Protein AF-A0A3C1EKN7-F1 (afdb_monomer)

Radius of gyration: 27.23 Å; Cα contacts (8 Å, |Δi|>4): 15; chains: 1; bounding box: 54×42×72 Å

pLDDT: mean 73.98, std 20.52, range [36.06, 96.88]

Solvent-accessible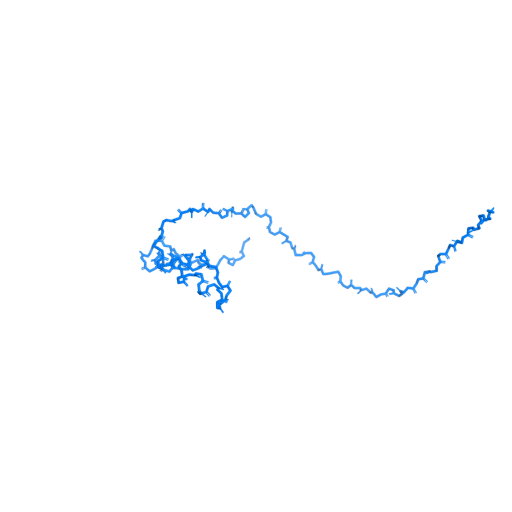 surface area (backbone atoms only — not comparable to full-atom values): 6170 Å² total; per-residue (Å²): 140,83,90,79,89,84,80,80,90,84,84,86,83,78,92,69,90,71,77,71,77,75,77,73,77,74,80,79,64,86,74,79,76,83,85,86,76,91,78,91,75,56,69,70,57,54,53,52,42,51,53,47,24,73,75,70,70,52,50,66,66,56,53,50,50,52,55,50,50,53,50,32,37,75,72,66,78,34,78,75,76,71,76,86,72,83,133

Mean predicted aligned error: 16.85 Å

Secondary structure (DSSP, 8-state):
-------------------PPP------S-PPPP--------HHHHHHHHHHHHHH---HHHHHHHHHHHHHHHTTSS---------

Sequence (87 aa):
MSKSKKSAKKSAATSAPTATPAAIPKSQGPIPKPIVRAIRVSQALLDAAKAYKKATGTSFYTLGFEAISDRLKREGYLKAAEAVAGA

Foldseek 3Di:
DDDDDDDDDDDDDDDDPPPDPPPDPPPPDPDPDDDDDDDDDDPVVVVVQVVVCVVPVDHPVNVVVVVVQVVCCVVVNDPPPPPPDDD

Structure (mmCIF, N/CA/C/O backbone):
data_AF-A0A3C1EKN7-F1
#
_entry.id   AF-A0A3C1EKN7-F1
#
loop_
_atom_site.group_PDB
_atom_site.id
_atom_site.type_symbol
_atom_site.label_atom_id
_atom_site.label_alt_id
_atom_site.label_comp_id
_atom_site.label_asym_id
_atom_site.label_entity_id
_atom_site.label_seq_id
_atom_site.pdbx_PDB_ins_code
_atom_site.Cartn_x
_atom_site.Cartn_y
_atom_site.Cartn_z
_atom_site.occupancy
_atom_site.B_iso_or_equiv
_atom_site.auth_seq_id
_atom_site.auth_comp_id
_atom_site.auth_asym_id
_atom_site.auth_atom_id
_atom_site.pdbx_PDB_model_num
ATOM 1 N N . MET A 1 1 ? 30.895 32.436 57.273 1.00 46.12 1 MET A N 1
ATOM 2 C CA . MET A 1 1 ? 31.201 32.051 55.878 1.00 46.12 1 MET A CA 1
ATOM 3 C C . MET A 1 1 ? 32.513 31.284 55.872 1.00 46.12 1 MET A C 1
ATOM 5 O O . MET A 1 1 ? 33.561 31.903 55.980 1.00 46.12 1 MET A O 1
ATOM 9 N N . SER A 1 2 ? 32.459 29.953 55.797 1.00 46.31 2 SER A N 1
ATOM 10 C CA . SER A 1 2 ? 33.650 29.096 55.841 1.00 46.31 2 SER A CA 1
ATOM 11 C C . SER A 1 2 ? 33.686 28.229 54.587 1.00 46.31 2 SER A C 1
ATOM 13 O O . SER A 1 2 ? 32.856 27.342 54.411 1.00 46.31 2 SER A O 1
ATOM 15 N N . LYS A 1 3 ? 34.631 28.527 53.691 1.00 47.78 3 LYS A N 1
ATOM 16 C CA . LYS A 1 3 ? 35.010 27.668 52.564 1.00 47.78 3 LYS A CA 1
ATOM 17 C C . LYS A 1 3 ? 35.772 26.465 53.119 1.00 47.78 3 LYS A C 1
ATOM 19 O O . LYS A 1 3 ? 36.747 26.663 53.835 1.00 47.78 3 LYS A O 1
ATOM 24 N N . SER A 1 4 ? 35.409 25.245 52.725 1.00 53.56 4 SER A N 1
ATOM 25 C CA . SER A 1 4 ? 36.343 24.120 52.790 1.00 53.56 4 SER A CA 1
ATOM 26 C C . SER A 1 4 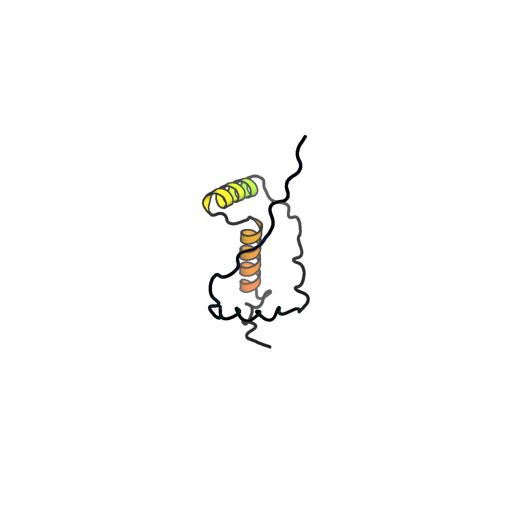? 36.158 23.182 51.601 1.00 53.56 4 SER A C 1
ATOM 28 O O . SER A 1 4 ? 35.056 22.742 51.280 1.00 53.56 4 SER A O 1
ATOM 30 N N . LYS A 1 5 ? 37.279 22.969 50.912 1.00 51.56 5 LYS A N 1
ATOM 31 C CA . LYS A 1 5 ? 37.478 22.145 49.720 1.00 51.56 5 LYS A CA 1
ATOM 32 C C . LYS A 1 5 ? 37.360 20.670 50.116 1.00 51.56 5 LYS A C 1
ATOM 34 O O . LYS A 1 5 ? 38.056 20.255 51.038 1.00 51.56 5 LYS A O 1
ATOM 39 N N . LYS A 1 6 ? 36.584 19.860 49.387 1.00 53.09 6 LYS A N 1
ATOM 40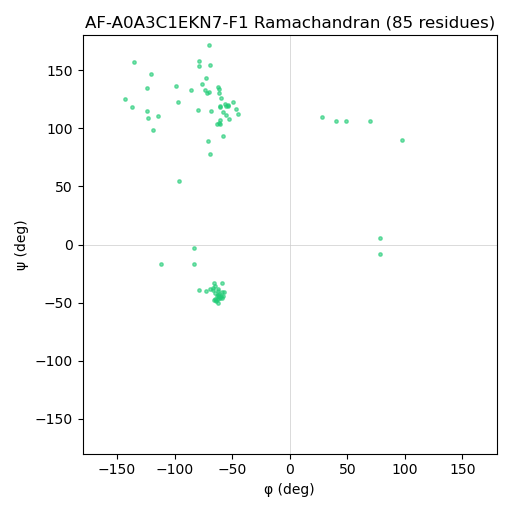 C CA . LYS A 1 6 ? 36.716 18.395 49.446 1.00 53.09 6 LYS A CA 1
ATOM 41 C C . LYS A 1 6 ? 37.190 17.865 48.101 1.00 53.09 6 LYS A C 1
ATOM 43 O O . LYS A 1 6 ? 36.516 17.963 47.082 1.00 53.09 6 LYS A O 1
ATOM 48 N N . SER A 1 7 ? 38.423 17.396 48.147 1.00 49.44 7 SER A N 1
ATOM 49 C CA . SER A 1 7 ? 39.226 16.808 47.096 1.00 49.44 7 SER A CA 1
ATOM 50 C C . SER A 1 7 ? 38.857 15.344 46.825 1.00 49.44 7 SER A C 1
ATOM 52 O O . SER A 1 7 ? 38.373 14.630 47.697 1.00 49.44 7 SER A O 1
ATOM 54 N N . ALA A 1 8 ? 39.214 14.933 45.606 1.00 46.91 8 ALA A N 1
ATOM 55 C CA . ALA A 1 8 ? 39.797 13.643 45.232 1.00 46.91 8 ALA A CA 1
ATOM 56 C C . ALA A 1 8 ? 38.945 12.356 45.299 1.0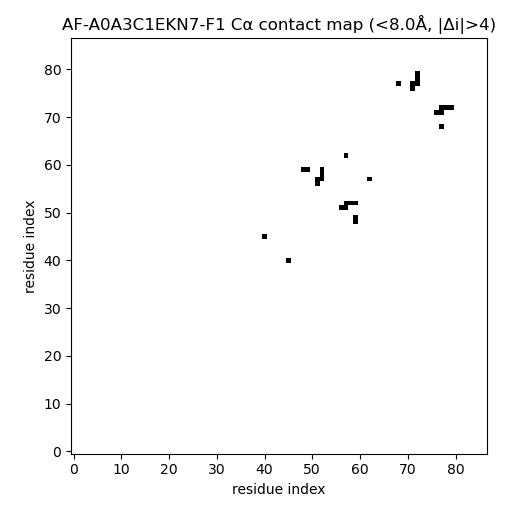0 46.91 8 ALA A C 1
ATOM 58 O O . ALA A 1 8 ? 38.763 11.730 46.336 1.00 46.91 8 ALA A O 1
ATOM 59 N N . LYS A 1 9 ? 38.575 11.898 44.094 1.00 46.81 9 LYS A N 1
ATOM 60 C CA . LYS A 1 9 ? 39.204 10.758 43.391 1.00 46.81 9 LYS A CA 1
ATOM 61 C C . LYS A 1 9 ? 39.400 9.484 44.229 1.00 46.81 9 LYS A C 1
ATOM 63 O O . LYS A 1 9 ? 40.380 9.364 44.959 1.00 46.81 9 LYS A O 1
ATOM 68 N N . LYS A 1 10 ? 38.575 8.465 43.963 1.00 45.56 10 LYS A N 1
ATOM 69 C CA . LYS A 1 10 ? 38.994 7.065 44.097 1.00 45.56 10 LYS A CA 1
ATOM 70 C C . LYS A 1 10 ? 38.493 6.240 42.914 1.00 45.56 10 LYS A C 1
ATOM 72 O O . LYS A 1 10 ? 37.303 6.180 42.629 1.00 45.56 10 LYS A O 1
ATOM 77 N N . SER A 1 11 ? 39.477 5.706 42.206 1.00 46.84 11 SER A N 1
ATOM 78 C CA . SER A 1 11 ? 39.404 4.871 41.019 1.00 46.84 11 SER A CA 1
ATOM 79 C C . SER A 1 11 ? 38.856 3.469 41.301 1.00 46.84 11 SER A C 1
ATOM 81 O O . SER A 1 11 ? 38.840 3.025 42.447 1.00 46.84 11 SER A O 1
ATOM 83 N N . ALA A 1 12 ? 38.618 2.768 40.189 1.00 44.94 12 ALA A N 1
ATOM 84 C CA . ALA A 1 12 ? 38.722 1.321 39.994 1.00 44.94 12 ALA A CA 1
ATOM 85 C C . ALA A 1 12 ? 37.419 0.516 40.104 1.00 44.94 12 ALA A C 1
ATOM 87 O O . ALA A 1 12 ? 37.094 -0.054 41.139 1.00 44.94 12 ALA A O 1
ATOM 88 N N . ALA A 1 13 ? 36.753 0.375 38.956 1.00 46.41 13 ALA A N 1
ATOM 89 C CA . ALA A 1 13 ? 36.036 -0.844 38.607 1.00 46.41 13 ALA A CA 1
ATOM 90 C C . ALA A 1 13 ? 36.667 -1.403 37.322 1.00 46.41 13 ALA A C 1
ATOM 92 O O . ALA A 1 13 ? 36.470 -0.884 36.229 1.00 46.41 13 ALA A O 1
ATOM 93 N N . THR A 1 14 ? 37.540 -2.379 37.552 1.00 46.72 14 THR A N 1
ATOM 94 C CA . THR A 1 14 ? 37.838 -3.575 36.758 1.00 46.72 14 THR A CA 1
ATOM 95 C C . THR A 1 14 ? 37.608 -3.514 35.248 1.00 46.72 14 THR A C 1
ATOM 97 O O . THR A 1 14 ? 36.489 -3.581 34.746 1.00 46.72 14 THR A O 1
ATOM 100 N N . SER A 1 15 ? 38.729 -3.512 34.534 1.00 47.44 15 SER A N 1
ATOM 101 C CA . SER A 1 15 ? 38.871 -3.800 33.113 1.00 47.44 15 SER A CA 1
ATOM 102 C C . SER A 1 15 ? 38.391 -5.224 32.804 1.00 47.44 15 SER A C 1
ATOM 104 O O . SER A 1 15 ? 39.079 -6.196 33.105 1.00 47.44 15 SER A O 1
ATOM 106 N N . ALA A 1 16 ? 37.231 -5.351 32.167 1.00 53.62 16 ALA A N 1
ATOM 107 C CA . ALA A 1 16 ? 36.946 -6.470 31.276 1.00 53.62 16 ALA A CA 1
ATOM 108 C C . ALA A 1 16 ? 37.194 -5.974 29.841 1.00 53.62 16 ALA A C 1
ATOM 110 O O . ALA A 1 16 ? 36.792 -4.846 29.532 1.00 53.62 16 ALA A O 1
ATOM 111 N N . PRO A 1 17 ? 37.853 -6.740 28.954 1.00 46.97 17 PRO A N 1
ATOM 112 C CA . PRO A 1 17 ? 37.922 -6.374 27.550 1.00 46.97 17 PRO A CA 1
ATOM 113 C C . PRO A 1 17 ? 36.527 -6.585 26.959 1.00 46.97 17 PRO A C 1
ATOM 115 O O . PRO A 1 17 ? 36.183 -7.670 26.496 1.00 46.97 17 PRO A O 1
ATOM 118 N N . THR A 1 18 ? 35.688 -5.553 27.020 1.00 46.69 18 THR A N 1
ATOM 119 C CA . THR A 1 18 ? 34.453 -5.508 26.243 1.00 46.69 18 THR A CA 1
ATOM 120 C C . THR A 1 18 ? 34.882 -5.503 24.787 1.00 46.69 18 THR A C 1
ATOM 122 O O . THR A 1 18 ? 35.396 -4.496 24.297 1.00 46.69 18 THR A O 1
ATOM 125 N N . ALA A 1 19 ? 34.735 -6.655 24.127 1.00 57.06 19 ALA A N 1
ATOM 126 C CA . ALA A 1 19 ? 34.904 -6.792 22.693 1.00 57.06 19 ALA A CA 1
ATOM 127 C C . ALA A 1 19 ? 34.172 -5.625 22.029 1.00 57.06 19 ALA A C 1
ATOM 129 O O . ALA A 1 19 ? 32.955 -5.480 22.156 1.00 57.06 19 ALA A O 1
ATOM 130 N N . THR A 1 20 ? 34.944 -4.727 21.423 1.00 58.22 20 THR A N 1
ATOM 131 C CA . THR A 1 20 ? 34.410 -3.558 20.740 1.00 58.22 20 THR A CA 1
ATOM 132 C C . THR A 1 20 ? 33.513 -4.099 19.631 1.00 58.22 20 THR A C 1
ATOM 134 O O . THR A 1 20 ? 34.018 -4.859 18.802 1.00 58.22 20 THR A O 1
ATOM 137 N N . PRO A 1 21 ? 32.199 -3.805 19.610 1.00 55.75 21 PRO A N 1
ATOM 138 C CA . PRO A 1 21 ? 31.370 -4.230 18.497 1.00 55.75 21 PRO A CA 1
ATOM 139 C C . PRO A 1 21 ? 31.998 -3.657 17.231 1.00 55.75 21 PRO A C 1
ATOM 141 O O . PRO A 1 21 ? 32.224 -2.448 17.138 1.00 55.75 21 PRO A O 1
ATOM 144 N N . ALA A 1 22 ? 32.364 -4.553 16.311 1.00 55.00 22 ALA A N 1
ATOM 145 C CA . ALA A 1 22 ? 32.950 -4.193 15.036 1.00 55.00 22 ALA A CA 1
ATOM 146 C C . ALA A 1 22 ? 32.079 -3.102 14.410 1.00 55.00 22 ALA A C 1
ATOM 148 O O . ALA A 1 22 ? 30.866 -3.274 14.259 1.00 55.00 22 ALA A O 1
ATOM 149 N N . ALA A 1 23 ? 32.693 -1.955 14.120 1.00 58.50 23 ALA A N 1
ATOM 150 C CA . ALA A 1 23 ? 32.026 -0.874 13.426 1.00 58.50 23 ALA A CA 1
ATOM 151 C C . ALA A 1 23 ? 31.484 -1.445 12.114 1.00 58.50 23 ALA A C 1
ATOM 153 O O . ALA A 1 23 ? 32.255 -1.825 11.235 1.00 58.50 23 ALA A O 1
ATOM 154 N N . ILE A 1 24 ? 30.157 -1.544 12.014 1.00 60.69 24 ILE A N 1
ATOM 155 C CA . ILE A 1 24 ? 29.484 -1.907 10.772 1.00 60.69 24 ILE A CA 1
ATOM 156 C C . ILE A 1 24 ? 29.981 -0.887 9.744 1.00 60.69 24 ILE A C 1
ATOM 158 O O . ILE A 1 24 ? 29.799 0.317 9.979 1.00 60.69 24 ILE A O 1
ATOM 162 N N . PRO A 1 25 ? 30.647 -1.312 8.655 1.00 52.59 25 PRO A N 1
ATOM 163 C CA . PRO A 1 25 ? 31.047 -0.382 7.620 1.00 52.59 25 PRO A CA 1
ATOM 164 C C . PRO A 1 25 ? 29.767 0.288 7.137 1.00 52.59 25 PRO A C 1
ATOM 166 O O . PRO A 1 25 ? 28.856 -0.363 6.622 1.00 52.59 25 PRO A O 1
ATOM 169 N N . LYS A 1 26 ? 29.653 1.597 7.376 1.00 58.44 26 LYS A N 1
ATOM 170 C CA . LYS A 1 26 ? 28.597 2.389 6.764 1.00 58.44 26 LYS A CA 1
ATOM 171 C C . LYS A 1 26 ? 28.849 2.275 5.270 1.00 58.44 26 LYS A C 1
ATOM 173 O O . LYS A 1 26 ? 29.790 2.884 4.770 1.00 58.44 26 LYS A O 1
ATOM 178 N N . SER A 1 27 ? 28.038 1.477 4.583 1.00 53.72 27 SER A N 1
ATOM 179 C CA . SER A 1 27 ? 27.903 1.565 3.136 1.00 53.72 27 SER A CA 1
ATOM 180 C C . SER A 1 27 ? 27.445 2.993 2.840 1.00 53.72 27 SER A C 1
ATOM 182 O O . SER A 1 27 ? 26.278 3.345 2.993 1.00 53.72 27 SER A O 1
ATOM 184 N N . GLN A 1 28 ? 28.416 3.864 2.572 1.00 57.28 28 GLN A N 1
ATOM 185 C CA . GLN A 1 28 ? 28.224 5.264 2.217 1.00 57.28 28 GLN A CA 1
ATOM 186 C C . GLN A 1 28 ? 28.259 5.382 0.696 1.00 57.28 28 GLN A C 1
ATOM 188 O O . GLN A 1 28 ? 29.017 6.160 0.129 1.00 57.28 28 GLN A O 1
ATOM 193 N N . GLY A 1 29 ? 27.406 4.608 0.028 1.00 64.88 29 GLY A N 1
ATOM 194 C CA . GLY A 1 29 ? 26.820 5.096 -1.210 1.00 64.88 29 GLY A CA 1
ATOM 195 C C . GLY A 1 29 ? 25.787 6.172 -0.854 1.00 64.88 29 GLY A C 1
ATOM 196 O O . GLY A 1 29 ? 25.121 6.046 0.180 1.00 64.88 29 GLY A O 1
ATOM 197 N N . PRO A 1 30 ? 25.629 7.248 -1.642 1.00 67.38 30 PRO A N 1
ATOM 198 C CA . PRO A 1 30 ? 24.536 8.187 -1.435 1.00 67.38 30 PRO A CA 1
ATOM 199 C C . PRO A 1 30 ? 23.209 7.435 -1.587 1.00 67.38 30 PRO A C 1
ATOM 201 O O . PRO A 1 30 ? 22.791 7.114 -2.696 1.00 67.38 30 PRO A O 1
ATOM 204 N N . ILE A 1 31 ? 22.558 7.130 -0.461 1.00 68.88 31 ILE A N 1
ATOM 205 C CA . ILE A 1 31 ? 21.231 6.514 -0.455 1.00 68.88 31 ILE A CA 1
ATOM 206 C C . ILE A 1 31 ? 20.296 7.499 -1.166 1.00 68.88 31 ILE A C 1
ATOM 208 O O . ILE A 1 31 ? 20.160 8.640 -0.700 1.00 68.88 31 ILE A O 1
ATOM 212 N N . PRO A 1 32 ? 19.679 7.115 -2.298 1.00 75.69 32 PRO A N 1
ATOM 213 C CA . PRO A 1 32 ? 18.787 8.008 -3.013 1.00 75.69 32 PRO A CA 1
ATOM 214 C C . PRO A 1 32 ? 17.641 8.401 -2.083 1.00 75.69 32 PRO A C 1
ATOM 216 O O . PRO A 1 32 ? 16.979 7.554 -1.480 1.00 75.69 32 PRO A O 1
ATOM 219 N N . LYS A 1 33 ? 17.433 9.712 -1.928 1.00 81.06 33 LYS A N 1
ATOM 220 C CA . LYS A 1 33 ? 16.355 10.232 -1.086 1.00 81.06 33 LYS A CA 1
ATOM 221 C C . LYS A 1 33 ? 15.012 9.767 -1.660 1.00 81.06 33 LYS A C 1
ATOM 223 O O . LYS A 1 33 ? 14.817 9.873 -2.873 1.00 81.06 33 LYS A O 1
ATOM 228 N N . PRO A 1 34 ? 14.076 9.292 -0.821 1.00 79.56 34 PRO A N 1
ATOM 229 C CA . PRO A 1 34 ? 12.767 8.881 -1.300 1.00 79.56 34 PRO A CA 1
ATOM 230 C C . PRO A 1 34 ? 12.038 10.075 -1.926 1.00 79.56 34 PRO A C 1
ATOM 232 O O . PRO A 1 34 ? 12.001 11.170 -1.361 1.00 79.56 34 PRO A O 1
ATOM 235 N N . ILE A 1 35 ? 11.449 9.859 -3.102 1.00 85.69 35 ILE A N 1
ATOM 236 C CA . ILE A 1 35 ? 10.619 10.860 -3.773 1.00 85.69 35 ILE A CA 1
ATOM 237 C C . ILE A 1 35 ? 9.236 10.829 -3.122 1.00 85.69 35 ILE A C 1
ATOM 239 O O . ILE A 1 35 ? 8.515 9.840 -3.227 1.00 85.69 35 ILE A O 1
ATOM 243 N N . VAL A 1 36 ? 8.848 11.925 -2.471 1.00 85.94 36 VAL A N 1
ATOM 244 C CA . VAL A 1 36 ? 7.518 12.066 -1.866 1.00 85.94 36 VAL A CA 1
ATOM 245 C C . VAL A 1 36 ? 6.611 12.832 -2.824 1.00 85.94 36 VAL A C 1
ATOM 247 O O . VAL A 1 36 ? 6.917 13.955 -3.226 1.00 85.94 36 VAL A O 1
ATOM 250 N N . ARG A 1 37 ? 5.484 12.223 -3.202 1.00 85.94 37 ARG A N 1
ATOM 251 C CA . ARG A 1 37 ? 4.455 12.840 -4.048 1.00 85.94 37 ARG A CA 1
ATOM 252 C C . ARG A 1 37 ? 3.108 12.801 -3.339 1.00 85.94 37 ARG A C 1
ATOM 254 O O . ARG A 1 37 ? 2.724 11.775 -2.786 1.00 85.94 37 ARG A O 1
ATOM 261 N N . ALA A 1 38 ? 2.394 13.921 -3.377 1.00 89.31 38 ALA A N 1
ATOM 262 C CA . ALA A 1 38 ? 1.017 13.985 -2.911 1.00 89.31 38 ALA A CA 1
ATOM 263 C C . ALA A 1 38 ? 0.085 13.341 -3.946 1.00 89.31 38 ALA A C 1
ATOM 265 O O . ALA A 1 38 ? 0.232 13.575 -5.147 1.00 89.31 38 ALA A O 1
ATOM 266 N N . ILE A 1 39 ? -0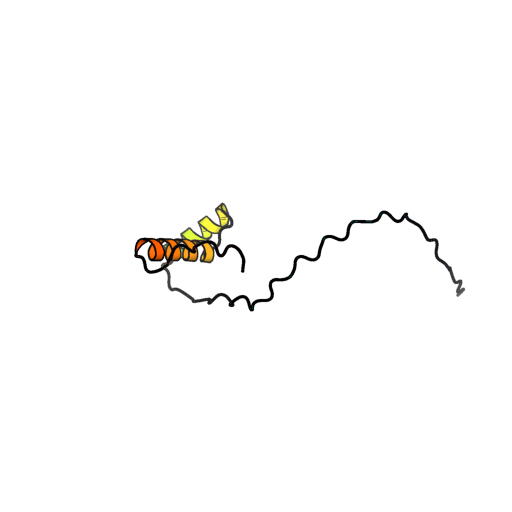.889 12.567 -3.470 1.00 87.94 39 ILE A N 1
ATOM 267 C CA . ILE A 1 39 ? -1.945 11.974 -4.293 1.00 87.94 39 ILE A CA 1
ATOM 268 C C . ILE A 1 39 ? -3.309 12.449 -3.802 1.00 87.94 39 ILE A C 1
ATOM 270 O O . ILE A 1 39 ? -3.511 12.678 -2.609 1.00 87.94 39 ILE A O 1
ATOM 274 N N . ARG A 1 40 ? -4.252 12.601 -4.731 1.00 93.44 40 ARG A N 1
ATOM 275 C CA . ARG A 1 40 ? -5.654 12.857 -4.398 1.00 93.44 40 ARG A CA 1
ATOM 276 C C . ARG A 1 40 ? -6.344 11.522 -4.159 1.00 93.44 40 ARG A C 1
ATOM 278 O O . ARG A 1 40 ? -6.196 10.606 -4.961 1.00 93.44 40 ARG A O 1
ATOM 285 N N . VAL A 1 41 ? -7.098 11.430 -3.073 1.00 93.12 41 VAL A N 1
ATOM 286 C CA . VAL A 1 41 ? -7.857 10.233 -2.699 1.00 93.12 41 VAL A CA 1
ATOM 287 C C . VAL A 1 41 ? -9.260 10.625 -2.268 1.00 93.12 41 VAL A C 1
ATOM 289 O O . VAL A 1 41 ? -9.493 11.766 -1.86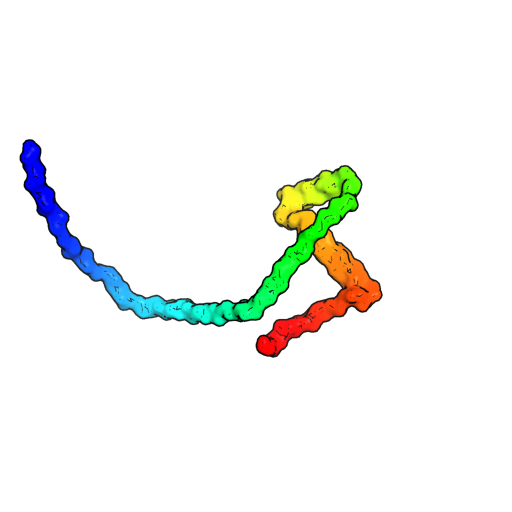7 1.00 93.12 41 VAL A O 1
ATOM 292 N N . SER A 1 42 ? -10.199 9.685 -2.356 1.00 96.88 42 SER A N 1
ATOM 293 C CA . SER A 1 42 ? -11.538 9.891 -1.814 1.00 96.88 42 SER A CA 1
ATOM 294 C C . SER A 1 42 ? -11.505 9.932 -0.285 1.00 96.88 42 SER A C 1
ATOM 296 O O . SER A 1 42 ? -10.640 9.326 0.356 1.00 96.88 42 SER A O 1
ATOM 298 N N . GLN A 1 43 ? -12.487 10.615 0.305 1.00 95.88 43 GLN A N 1
ATOM 299 C CA . GLN A 1 43 ? -12.628 10.703 1.758 1.00 95.88 43 GLN A CA 1
ATOM 300 C C . GLN A 1 43 ? -12.770 9.313 2.399 1.00 95.88 43 GLN A C 1
ATOM 302 O O . GLN A 1 43 ? -12.067 9.000 3.355 1.00 95.88 43 GLN A O 1
ATOM 307 N N . ALA A 1 44 ? -13.595 8.445 1.804 1.00 96.44 44 ALA A N 1
ATOM 308 C CA . ALA A 1 44 ? -13.810 7.081 2.285 1.00 96.44 44 ALA A CA 1
ATOM 309 C C . ALA A 1 44 ? -12.505 6.267 2.369 1.00 96.44 44 ALA A C 1
ATOM 311 O O . ALA A 1 44 ? -12.271 5.559 3.348 1.00 96.44 44 ALA A O 1
ATOM 312 N N . LEU A 1 45 ? -11.623 6.401 1.371 1.00 94.81 45 LEU A N 1
ATOM 313 C CA . LEU A 1 45 ? -10.342 5.694 1.352 1.00 94.81 45 LEU A CA 1
ATOM 314 C C . LEU A 1 45 ? -9.389 6.223 2.428 1.00 94.81 45 LEU A C 1
ATOM 316 O O . LEU A 1 45 ? -8.688 5.451 3.082 1.00 94.81 45 LEU A O 1
ATOM 320 N N . LEU A 1 46 ? -9.391 7.537 2.642 1.00 93.75 46 LEU A N 1
ATOM 321 C CA . LEU A 1 46 ? -8.573 8.179 3.662 1.00 93.75 46 LEU A CA 1
ATOM 322 C C . LEU A 1 46 ? -9.010 7.780 5.081 1.00 93.75 46 LEU A C 1
ATOM 324 O O . LEU A 1 46 ? -8.161 7.555 5.947 1.00 93.75 46 LEU A O 1
ATOM 328 N N . ASP A 1 47 ? -10.311 7.634 5.321 1.00 96.12 47 ASP A N 1
ATOM 329 C CA . ASP A 1 47 ? -10.833 7.207 6.620 1.00 96.12 47 ASP A CA 1
ATOM 330 C C . ASP A 1 47 ? -10.575 5.718 6.888 1.00 96.12 47 ASP A C 1
ATOM 332 O O . ASP A 1 47 ? -10.117 5.364 7.980 1.00 96.12 47 ASP A O 1
ATOM 336 N N . ALA A 1 48 ? -10.728 4.859 5.876 1.00 95.06 48 ALA A N 1
ATOM 337 C CA . ALA A 1 48 ? -10.336 3.452 5.964 1.00 95.06 48 ALA A CA 1
ATOM 338 C C . ALA A 1 48 ? -8.832 3.295 6.259 1.00 95.06 48 ALA A C 1
ATOM 340 O O . ALA A 1 48 ? -8.441 2.537 7.148 1.00 95.06 48 ALA A O 1
ATOM 341 N N . ALA A 1 49 ? -7.980 4.072 5.584 1.00 93.19 49 ALA A N 1
ATOM 342 C CA . ALA A 1 49 ? -6.539 4.07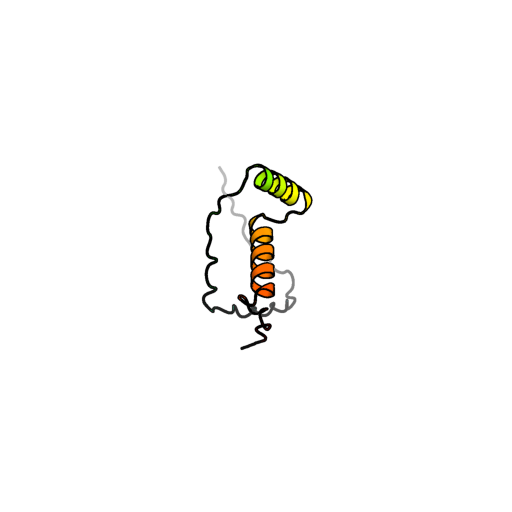6 5.823 1.00 93.19 49 ALA A CA 1
ATOM 343 C C . ALA A 1 49 ? -6.168 4.515 7.249 1.00 93.19 49 ALA A C 1
ATOM 345 O O . ALA A 1 49 ? -5.276 3.934 7.871 1.00 93.19 49 ALA A O 1
ATOM 346 N N . LYS A 1 50 ? -6.855 5.526 7.799 1.00 94.75 50 LYS A N 1
ATOM 347 C CA . LYS A 1 50 ? -6.660 5.955 9.193 1.00 94.75 50 LYS A CA 1
ATOM 348 C C . LYS A 1 50 ? -7.038 4.850 10.176 1.00 94.75 50 LYS A C 1
ATOM 350 O O . LYS A 1 50 ? -6.301 4.630 11.136 1.00 94.75 50 LYS A O 1
ATOM 355 N N . ALA A 1 51 ? -8.167 4.178 9.953 1.00 96.38 51 ALA A N 1
ATOM 356 C CA . ALA A 1 51 ? -8.601 3.061 10.788 1.00 96.38 51 ALA A CA 1
ATOM 357 C C . ALA A 1 51 ? -7.584 1.911 10.739 1.00 96.38 51 ALA A C 1
ATOM 359 O O . ALA A 1 51 ? -7.152 1.424 11.783 1.00 96.38 51 ALA A O 1
ATOM 360 N N . TYR A 1 52 ? -7.111 1.561 9.541 1.00 94.31 52 TYR A N 1
ATOM 361 C CA . TYR A 1 52 ? -6.101 0.524 9.354 1.00 94.31 52 TYR A CA 1
ATOM 362 C C . TYR A 1 52 ? -4.777 0.855 10.053 1.00 94.31 52 TYR A C 1
ATOM 364 O O . TYR A 1 52 ? -4.228 0.008 10.758 1.00 94.31 52 TYR A O 1
ATOM 372 N N . LYS A 1 53 ? -4.296 2.103 9.944 1.00 95.50 53 LYS A N 1
ATOM 373 C CA . LYS A 1 53 ? -3.094 2.563 10.658 1.00 95.50 53 LYS A CA 1
ATOM 374 C C . LYS A 1 53 ? -3.243 2.427 12.172 1.00 95.50 53 LYS A C 1
ATOM 376 O O . LYS A 1 53 ? -2.290 2.040 12.838 1.00 95.50 53 LYS A O 1
ATOM 381 N N . LYS A 1 54 ? -4.418 2.744 12.727 1.00 95.06 54 LYS A N 1
ATOM 382 C CA . LYS A 1 54 ? -4.678 2.588 14.168 1.00 95.06 54 LYS A CA 1
ATOM 383 C C . LYS A 1 54 ? -4.648 1.122 14.607 1.00 95.06 54 LYS A C 1
ATOM 385 O O . LYS A 1 54 ? -4.187 0.851 15.707 1.00 95.06 54 LYS A O 1
ATOM 390 N N . ALA A 1 55 ? -5.126 0.208 13.765 1.00 95.94 55 ALA A N 1
ATOM 391 C CA . ALA A 1 55 ? -5.193 -1.216 14.085 1.00 95.94 55 ALA A CA 1
ATOM 392 C C . ALA A 1 55 ? -3.844 -1.941 13.933 1.00 95.94 55 ALA A C 1
ATOM 394 O O . ALA A 1 55 ? -3.518 -2.801 14.741 1.00 95.94 55 ALA A O 1
ATOM 395 N N . THR A 1 56 ? -3.066 -1.606 12.901 1.00 95.62 56 THR A N 1
ATOM 396 C CA . THR A 1 56 ? -1.863 -2.369 12.508 1.00 95.62 56 THR A CA 1
ATOM 397 C C . THR A 1 56 ? -0.551 -1.625 12.745 1.00 95.62 56 THR A C 1
ATOM 399 O O . THR A 1 56 ? 0.514 -2.230 12.725 1.00 95.62 56 THR A O 1
ATOM 402 N N . GLY A 1 57 ? -0.603 -0.303 12.930 1.00 92.94 57 GLY A N 1
ATOM 403 C CA . GLY A 1 57 ? 0.575 0.567 12.931 1.00 92.94 57 GLY A CA 1
ATOM 404 C C . GLY A 1 57 ? 1.110 0.900 11.531 1.00 92.94 57 GLY A C 1
ATOM 405 O O . GLY A 1 57 ? 1.957 1.785 11.397 1.00 92.94 57 GLY A O 1
ATOM 406 N N . THR A 1 58 ? 0.597 0.263 10.476 1.00 93.06 58 THR A N 1
ATOM 407 C CA . THR A 1 58 ? 1.084 0.440 9.103 1.00 93.06 58 THR A CA 1
ATOM 408 C C . THR A 1 58 ? 0.651 1.783 8.521 1.00 93.06 58 THR A C 1
ATOM 410 O O . THR A 1 58 ? -0.508 2.196 8.609 1.00 93.06 58 THR A O 1
ATOM 413 N N . SER A 1 59 ? 1.596 2.496 7.906 1.00 91.50 59 SER A N 1
ATOM 414 C CA . SER A 1 59 ? 1.336 3.814 7.331 1.00 91.50 59 SER A CA 1
ATOM 415 C C . SER A 1 59 ? 0.635 3.726 5.973 1.00 91.50 59 SER A C 1
ATOM 417 O O . SER A 1 59 ? 0.819 2.775 5.215 1.00 91.50 59 SER A O 1
ATOM 419 N N . PHE A 1 60 ? -0.107 4.778 5.621 1.00 90.75 60 PHE A N 1
ATOM 420 C CA . PHE A 1 60 ? -0.715 4.903 4.295 1.00 90.75 60 PHE A CA 1
ATOM 421 C C . PHE A 1 60 ? 0.321 4.868 3.158 1.00 90.75 60 PHE A C 1
ATOM 423 O O . PH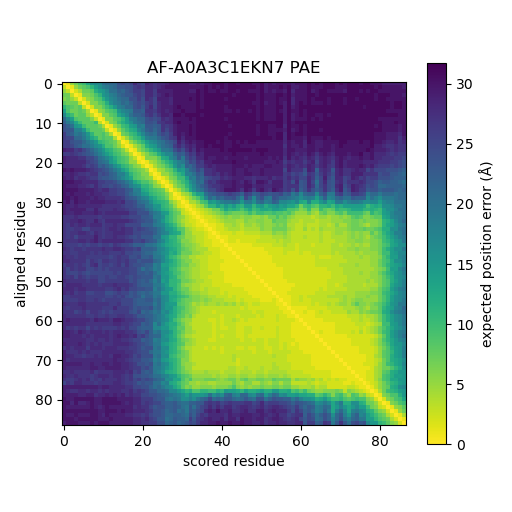E A 1 60 ? 0.048 4.333 2.089 1.00 90.75 60 PHE A O 1
ATOM 430 N N . TYR A 1 61 ? 1.528 5.389 3.402 1.00 90.31 61 TYR A N 1
ATOM 431 C CA . TYR A 1 61 ? 2.623 5.351 2.433 1.00 90.31 61 TYR A CA 1
ATOM 432 C C . TYR A 1 61 ? 3.110 3.927 2.171 1.00 90.31 61 TYR A C 1
ATOM 434 O O . TYR A 1 61 ? 3.389 3.592 1.027 1.00 90.31 61 TYR A O 1
ATOM 442 N N . THR A 1 62 ? 3.173 3.092 3.210 1.00 90.94 62 THR A N 1
ATOM 443 C CA . THR A 1 62 ? 3.564 1.681 3.094 1.00 90.94 62 THR A CA 1
ATOM 444 C C . THR A 1 62 ? 2.546 0.914 2.256 1.00 90.94 62 THR A C 1
ATOM 446 O O . THR A 1 62 ? 2.923 0.276 1.281 1.00 90.94 62 THR A O 1
ATOM 449 N N . LEU A 1 63 ? 1.254 1.088 2.553 1.00 91.50 63 LEU A N 1
ATOM 450 C CA . LEU A 1 63 ? 0.171 0.490 1.767 1.00 91.50 63 LEU A CA 1
ATOM 451 C C . LEU A 1 63 ? 0.205 0.931 0.301 1.00 91.50 63 LEU A C 1
ATOM 453 O O . LEU A 1 63 ? 0.072 0.112 -0.604 1.00 91.50 63 LEU A O 1
ATOM 457 N N . GLY A 1 64 ? 0.389 2.232 0.061 1.00 90.44 64 GLY A N 1
ATOM 458 C CA . GLY A 1 64 ? 0.500 2.771 -1.290 1.00 90.44 64 GLY A CA 1
ATOM 459 C C . GLY A 1 64 ? 1.711 2.207 -2.031 1.00 90.44 64 GLY A C 1
ATOM 460 O O . GLY A 1 64 ? 1.593 1.813 -3.188 1.00 90.44 64 GLY A O 1
ATOM 461 N N . PHE A 1 65 ? 2.861 2.121 -1.361 1.00 90.69 65 PHE A N 1
ATOM 462 C CA . PHE A 1 65 ? 4.083 1.559 -1.928 1.00 90.69 65 PHE A CA 1
ATOM 463 C C . PHE A 1 65 ? 3.923 0.083 -2.306 1.00 90.69 65 PHE A C 1
ATOM 465 O O . PHE A 1 65 ? 4.295 -0.293 -3.417 1.00 90.69 65 PHE A O 1
ATOM 472 N N . GLU A 1 66 ? 3.349 -0.737 -1.425 1.00 91.69 66 GLU A N 1
ATOM 473 C CA . GLU A 1 66 ? 3.090 -2.159 -1.680 1.00 91.69 66 GLU A CA 1
ATOM 474 C C . GLU A 1 66 ? 2.125 -2.338 -2.854 1.00 91.69 66 GLU A C 1
ATOM 476 O O . GLU A 1 66 ? 2.450 -3.025 -3.820 1.00 91.69 66 GLU A O 1
ATOM 481 N N . ALA A 1 67 ? 0.991 -1.630 -2.839 1.00 91.06 67 ALA A N 1
ATOM 482 C CA . ALA A 1 67 ? -0.011 -1.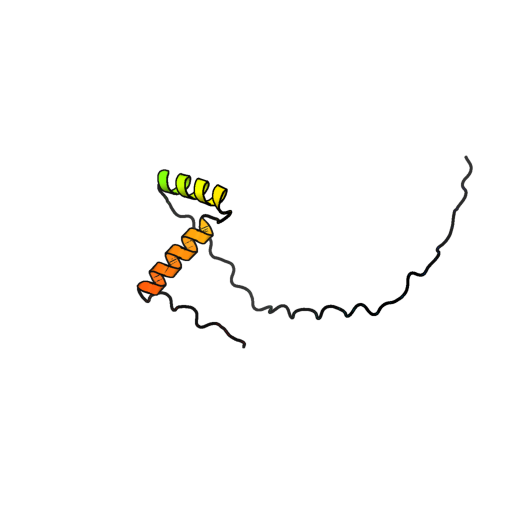720 -3.897 1.00 91.06 67 ALA A CA 1
ATOM 483 C C . ALA A 1 67 ? 0.532 -1.289 -5.271 1.00 91.06 67 ALA A C 1
ATOM 485 O O . ALA A 1 67 ? 0.260 -1.945 -6.281 1.00 91.06 67 ALA A O 1
ATOM 486 N N . ILE A 1 68 ? 1.314 -0.202 -5.324 1.00 92.06 68 ILE A N 1
ATOM 487 C CA . ILE A 1 68 ? 1.962 0.262 -6.559 1.00 92.06 68 ILE A CA 1
ATOM 488 C C . ILE A 1 68 ? 3.001 -0.763 -7.022 1.00 92.06 68 ILE A C 1
ATOM 490 O O . ILE A 1 68 ? 3.004 -1.142 -8.192 1.00 92.06 68 ILE A O 1
ATOM 494 N N . SER A 1 69 ? 3.859 -1.238 -6.116 1.00 91.94 69 SER A N 1
ATOM 495 C CA . SER A 1 69 ? 4.917 -2.200 -6.442 1.00 91.94 69 SER A CA 1
ATOM 496 C C . SER A 1 69 ? 4.345 -3.501 -6.990 1.00 91.94 69 SER A C 1
ATOM 498 O O . SER A 1 69 ? 4.815 -3.997 -8.011 1.00 91.94 69 SER A O 1
ATOM 500 N N . ASP A 1 70 ? 3.313 -4.039 -6.348 1.00 93.75 70 ASP A N 1
ATOM 501 C CA . ASP A 1 70 ? 2.672 -5.282 -6.763 1.00 93.75 70 ASP A CA 1
ATOM 502 C C . ASP A 1 70 ? 2.006 -5.145 -8.125 1.00 93.75 70 ASP A C 1
ATOM 504 O O . ASP A 1 70 ? 2.141 -6.031 -8.972 1.00 93.75 70 ASP A O 1
ATOM 508 N N . ARG A 1 71 ? 1.330 -4.019 -8.373 1.00 93.69 71 ARG A N 1
ATOM 509 C CA . ARG A 1 71 ? 0.717 -3.763 -9.674 1.00 93.69 71 ARG A CA 1
ATOM 510 C C . ARG A 1 71 ? 1.760 -3.652 -10.781 1.00 93.69 71 ARG A C 1
ATOM 512 O O . ARG A 1 71 ? 1.633 -4.333 -11.794 1.00 93.69 71 ARG A O 1
ATOM 519 N N . LEU A 1 72 ? 2.817 -2.869 -10.571 1.00 94.62 72 LEU A N 1
ATOM 520 C CA . LEU A 1 72 ? 3.877 -2.705 -11.567 1.00 94.62 72 LEU A CA 1
ATOM 521 C C . LEU A 1 72 ? 4.656 -4.003 -11.816 1.00 94.62 72 LEU A C 1
ATOM 523 O O . LEU A 1 72 ? 5.061 -4.249 -12.949 1.00 94.62 72 LEU A O 1
ATOM 527 N N . LYS A 1 73 ? 4.839 -4.857 -10.800 1.00 94.19 73 LYS A N 1
ATOM 528 C CA . LYS A 1 73 ? 5.433 -6.193 -10.978 1.00 94.19 73 LYS A CA 1
ATOM 529 C C . LYS A 1 73 ? 4.555 -7.092 -11.839 1.00 94.19 73 LYS A C 1
ATOM 531 O O . LYS A 1 73 ? 5.059 -7.724 -12.761 1.00 94.19 73 LYS A O 1
ATOM 536 N N . ARG A 1 74 ? 3.247 -7.137 -11.560 1.00 93.62 74 ARG A N 1
ATOM 537 C CA . ARG A 1 74 ? 2.286 -7.949 -12.329 1.00 93.62 74 ARG A CA 1
ATOM 538 C C . ARG A 1 74 ? 2.201 -7.518 -13.788 1.00 93.62 74 ARG A C 1
ATOM 540 O O . ARG A 1 74 ? 2.085 -8.365 -14.661 1.00 93.62 74 ARG A O 1
ATOM 547 N N . GLU A 1 75 ? 2.273 -6.217 -14.039 1.00 94.00 75 GLU A N 1
ATOM 548 C CA . GLU A 1 75 ? 2.234 -5.652 -15.390 1.00 94.00 75 GLU A CA 1
ATOM 549 C C . GLU A 1 75 ? 3.613 -5.668 -16.090 1.00 94.00 75 GLU A C 1
ATOM 551 O O . GLU A 1 75 ? 3.719 -5.289 -17.251 1.00 94.00 75 GLU A O 1
ATOM 556 N N . GLY A 1 76 ? 4.677 -6.119 -15.413 1.00 93.00 76 GLY A N 1
ATOM 557 C CA . GLY A 1 76 ? 6.024 -6.227 -15.984 1.00 93.00 76 GLY A CA 1
ATOM 558 C C . GLY A 1 76 ? 6.808 -4.910 -16.065 1.00 93.00 76 GLY A C 1
ATOM 559 O O . GLY A 1 76 ? 7.919 -4.893 -16.591 1.00 93.00 76 GLY A O 1
ATOM 560 N N . TYR A 1 77 ? 6.275 -3.815 -15.516 1.00 92.50 77 TYR A N 1
ATOM 561 C CA . TYR A 1 77 ? 6.922 -2.496 -15.484 1.00 92.50 77 TYR A CA 1
ATOM 562 C C . TYR A 1 77 ? 7.922 -2.323 -14.336 1.00 92.50 77 TYR A C 1
ATOM 564 O O . TYR A 1 77 ? 8.754 -1.417 -14.371 1.00 92.50 77 TYR A O 1
ATOM 572 N N . LEU A 1 78 ? 7.861 -3.180 -13.316 1.00 89.12 78 LEU A N 1
ATOM 573 C CA . LEU A 1 78 ? 8.838 -3.227 -12.234 1.00 89.12 78 LEU A CA 1
ATOM 574 C C . LEU A 1 78 ? 9.400 -4.643 -12.150 1.00 89.12 78 LEU A C 1
ATOM 576 O O . LEU A 1 78 ? 8.681 -5.579 -11.805 1.00 89.12 78 LEU A O 1
ATOM 580 N N . LYS A 1 79 ? 10.695 -4.813 -12.433 1.00 85.88 79 LYS A N 1
ATOM 581 C CA . LYS A 1 79 ? 11.360 -6.089 -12.148 1.00 85.88 79 LYS A CA 1
ATOM 582 C C . LYS A 1 79 ? 11.290 -6.332 -10.642 1.00 85.88 79 LYS A C 1
ATOM 584 O O . LYS A 1 79 ? 11.608 -5.435 -9.859 1.00 85.88 79 LYS A O 1
ATOM 589 N N . ALA A 1 80 ? 10.860 -7.527 -10.230 1.00 68.75 80 ALA A N 1
ATOM 590 C CA . ALA A 1 80 ? 11.071 -7.962 -8.856 1.00 68.75 80 ALA A CA 1
ATOM 591 C C . ALA A 1 80 ? 12.568 -7.809 -8.598 1.00 68.75 80 ALA A C 1
ATOM 593 O O . ALA A 1 80 ? 13.352 -8.335 -9.384 1.00 68.75 80 ALA A O 1
ATOM 594 N N . ALA A 1 81 ? 12.944 -6.988 -7.615 1.00 62.34 81 ALA A N 1
ATOM 595 C CA . ALA A 1 81 ? 14.344 -6.729 -7.336 1.00 62.34 81 ALA A CA 1
ATOM 596 C C . ALA A 1 81 ? 15.036 -8.082 -7.170 1.00 62.34 81 ALA A C 1
ATOM 598 O O . ALA A 1 81 ? 14.782 -8.796 -6.199 1.00 62.34 81 ALA A O 1
ATOM 599 N N . GLU A 1 82 ? 15.854 -8.446 -8.156 1.00 49.12 82 GLU A N 1
ATOM 600 C CA . GLU A 1 82 ? 16.892 -9.436 -7.964 1.00 49.12 82 GLU A CA 1
ATOM 601 C C . GLU A 1 82 ? 17.662 -8.910 -6.762 1.00 49.12 82 GLU A C 1
ATOM 603 O O . GLU A 1 82 ? 18.071 -7.743 -6.752 1.00 49.12 82 GLU A O 1
ATOM 608 N N . ALA A 1 83 ? 17.684 -9.698 -5.688 1.00 47.38 83 ALA A N 1
ATOM 609 C CA . ALA A 1 83 ? 18.366 -9.324 -4.470 1.00 47.38 83 ALA A CA 1
ATOM 610 C C . ALA A 1 83 ? 19.747 -8.814 -4.874 1.00 47.38 83 ALA A C 1
ATOM 612 O O . ALA A 1 83 ? 20.530 -9.563 -5.456 1.00 47.38 83 ALA A O 1
ATOM 613 N N . VAL A 1 84 ? 20.028 -7.536 -4.610 1.00 48.34 84 VAL A N 1
ATOM 614 C CA . VAL A 1 84 ? 21.389 -7.013 -4.689 1.00 48.34 84 VAL A CA 1
ATOM 615 C C . VAL A 1 84 ? 22.132 -7.660 -3.524 1.00 48.34 84 VAL A C 1
ATOM 617 O O . VAL A 1 84 ? 22.275 -7.099 -2.441 1.00 48.34 84 VAL A O 1
ATOM 620 N N . ALA A 1 85 ? 22.492 -8.921 -3.730 1.00 42.56 85 ALA A N 1
ATOM 621 C CA . ALA A 1 85 ? 23.535 -9.605 -3.019 1.00 42.56 85 ALA A CA 1
ATOM 622 C C . ALA A 1 85 ? 24.837 -8.945 -3.471 1.00 42.56 85 ALA A C 1
ATOM 624 O O . ALA A 1 85 ? 25.169 -8.992 -4.648 1.00 42.56 85 ALA A O 1
ATOM 625 N N . GLY A 1 86 ? 25.498 -8.286 -2.520 1.00 46.34 86 GLY A N 1
ATOM 626 C CA . GLY A 1 86 ? 26.926 -7.973 -2.506 1.00 46.34 86 GLY A CA 1
ATOM 627 C C . GLY A 1 86 ? 27.581 -7.530 -3.816 1.00 46.34 86 GLY A C 1
ATOM 628 O O . GLY A 1 86 ? 27.955 -8.359 -4.640 1.00 46.34 86 GLY A O 1
ATOM 629 N N . ALA A 1 87 ? 27.878 -6.237 -3.904 1.00 36.06 87 ALA A N 1
ATOM 630 C CA . ALA A 1 87 ? 29.082 -5.747 -4.566 1.00 36.06 87 ALA A CA 1
ATOM 631 C C . ALA A 1 87 ? 29.664 -4.608 -3.726 1.00 36.06 87 ALA A C 1
ATOM 633 O O . ALA A 1 87 ? 28.872 -3.721 -3.327 1.00 36.06 87 ALA A O 1
#

Nearest PDB structures (foldseek):
  5kko-assembly1_A  TM=3.995E-01  e=3.661E+00  Vibrio cholerae